Protein AF-A0A6P1MA27-F1 (afdb_monomer_lite)

pLDDT: mean 90.88, std 11.68, range [43.75, 98.25]

Secondary structure (DSSP, 8-state):
--HHHHHHHHHHHTT--HHHHHHHHT--HHHHHHHHHH-STT--HHHHHHHHHHTT--HHHHH-TT---TTTTTTTT----HHHHHHHHHHHTS-HHHHHHHHHHHHHHHHHHHHHHHHTPPP-

InterPro domains:
  IPR001387 Cro/C1-type, helix-turn-helix domain [PF13443] (6-60)
  IPR001387 Cro/C1-type, helix-turn-helix domain [PS50943] (21-62)
  IPR001387 Cro/C1-type, helix-turn-helix domain [cd00093] (5-62)
  IPR010982 Lambda repressor-like, DNA-binding domain superfamily [G3DSA:1.10.260.40] (1-63)
  IPR010982 Lambda repre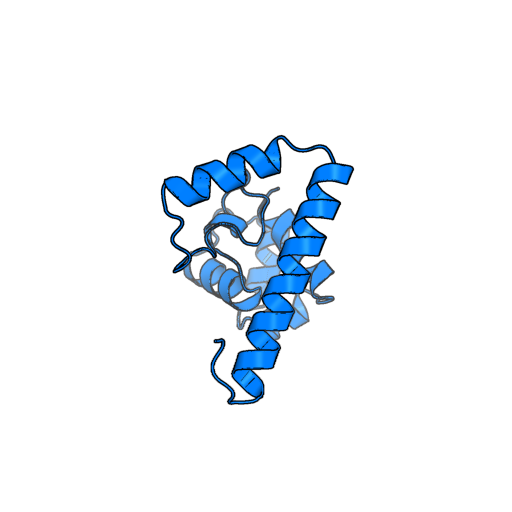ssor-like, DNA-binding domain superfamily [SSF47413] (3-62)

Structure (mmCIF, N/CA/C/O backbone):
data_AF-A0A6P1MA27-F1
#
_entry.id   AF-A0A6P1MA27-F1
#
loop_
_atom_site.group_PDB
_atom_site.id
_atom_site.type_symbol
_atom_site.label_atom_id
_atom_site.label_alt_id
_atom_site.label_comp_id
_atom_site.label_asym_id
_atom_site.label_entity_id
_atom_site.label_seq_id
_atom_site.pdbx_PDB_ins_code
_atom_site.Cartn_x
_atom_site.Cartn_y
_atom_site.Cartn_z
_atom_site.occupancy
_atom_site.B_iso_or_equiv
_atom_site.auth_seq_id
_atom_site.auth_comp_id
_atom_site.auth_asym_id
_atom_site.auth_atom_id
_atom_site.pdbx_PDB_model_num
ATOM 1 N N . MET A 1 1 ? -3.865 12.813 0.120 1.00 88.56 1 MET A N 1
ATOM 2 C CA . MET A 1 1 ? -5.074 12.056 0.516 1.00 88.56 1 MET A CA 1
ATOM 3 C C . MET A 1 1 ? -4.997 11.823 2.006 1.00 88.56 1 MET A C 1
ATOM 5 O O . MET A 1 1 ? -3.995 11.269 2.448 1.00 88.56 1 MET A O 1
ATOM 9 N N . ASN A 1 2 ? -6.010 12.235 2.761 1.00 95.25 2 ASN A N 1
ATOM 10 C CA . ASN A 1 2 ? -6.018 12.037 4.208 1.00 95.25 2 ASN A CA 1
ATOM 11 C C . ASN A 1 2 ? -6.290 10.571 4.598 1.00 95.25 2 ASN A C 1
ATOM 13 O O . ASN A 1 2 ? -6.690 9.752 3.765 1.00 95.25 2 ASN A O 1
ATOM 17 N N . PHE A 1 3 ? -6.098 10.231 5.875 1.00 96.56 3 PHE A N 1
ATOM 18 C CA . PHE A 1 3 ? -6.309 8.872 6.392 1.00 96.56 3 PHE A CA 1
ATOM 19 C C . PHE A 1 3 ? -7.687 8.279 6.041 1.00 96.56 3 PHE A C 1
ATOM 21 O O . PHE A 1 3 ? -7.770 7.112 5.657 1.00 96.56 3 PHE A O 1
ATOM 28 N N . LEU A 1 4 ? -8.777 9.051 6.152 1.00 97.19 4 LEU A N 1
ATOM 29 C CA . LEU A 1 4 ? -10.124 8.545 5.857 1.00 97.19 4 LEU A CA 1
ATOM 30 C C . LEU A 1 4 ? -10.334 8.313 4.363 1.00 97.19 4 LEU A C 1
ATOM 32 O O . LEU A 1 4 ? -10.952 7.319 3.988 1.00 97.19 4 LEU A O 1
ATOM 36 N N . GLU A 1 5 ? -9.811 9.196 3.514 1.00 97.44 5 GLU A N 1
ATOM 37 C CA . GLU A 1 5 ? -9.828 9.015 2.060 1.00 97.44 5 GLU A CA 1
ATOM 38 C C . GLU A 1 5 ? -9.088 7.737 1.664 1.00 97.44 5 GLU A C 1
ATOM 40 O O . GLU A 1 5 ? -9.610 6.946 0.882 1.00 97.44 5 GLU A O 1
ATOM 45 N N . LYS A 1 6 ? -7.918 7.488 2.262 1.00 97.56 6 LYS A N 1
ATOM 46 C CA . LYS A 1 6 ? -7.146 6.259 2.046 1.00 97.56 6 LYS A CA 1
ATOM 47 C C . LYS A 1 6 ? -7.876 5.025 2.552 1.00 97.56 6 LYS A C 1
ATOM 49 O O . LYS A 1 6 ? -7.940 4.028 1.846 1.00 97.56 6 LYS A O 1
ATOM 54 N N . LEU A 1 7 ? -8.467 5.087 3.743 1.00 97.75 7 LEU A N 1
ATOM 55 C CA . LEU A 1 7 ? -9.234 3.973 4.295 1.00 97.75 7 LEU A CA 1
ATOM 56 C C . LEU A 1 7 ? -10.455 3.641 3.425 1.00 97.75 7 LEU A C 1
ATOM 58 O O . LEU A 1 7 ? -10.733 2.469 3.186 1.00 97.75 7 LEU A O 1
ATOM 62 N N . ASN A 1 8 ? -11.161 4.657 2.926 1.00 97.75 8 ASN A N 1
ATOM 63 C CA . ASN A 1 8 ? -12.282 4.476 2.005 1.00 97.75 8 ASN A CA 1
ATOM 64 C C . ASN A 1 8 ? -11.825 3.881 0.675 1.00 97.75 8 ASN A C 1
ATOM 66 O O . ASN A 1 8 ? -12.426 2.916 0.219 1.00 97.75 8 ASN A O 1
ATOM 70 N N . TYR A 1 9 ? -10.748 4.414 0.095 1.00 97.88 9 TYR A N 1
ATOM 71 C CA . TYR A 1 9 ? -10.152 3.890 -1.131 1.00 97.88 9 TYR A CA 1
ATOM 72 C C . TYR A 1 9 ? -9.772 2.412 -0.983 1.00 97.88 9 TYR A C 1
ATOM 74 O O . TYR A 1 9 ? -10.173 1.585 -1.796 1.00 97.88 9 TYR A O 1
ATOM 82 N N . LEU A 1 10 ? -9.074 2.060 0.099 1.00 97.88 10 LEU A N 1
ATOM 83 C CA . LEU A 1 10 ? -8.685 0.684 0.400 1.00 97.88 10 LEU A CA 1
ATOM 84 C C . LEU A 1 10 ? -9.896 -0.243 0.575 1.00 97.88 10 LEU A C 1
ATOM 86 O O . LEU A 1 10 ? -9.872 -1.374 0.098 1.00 97.88 10 LEU A O 1
ATOM 90 N N . MET A 1 11 ? -10.963 0.210 1.237 1.00 97.94 11 MET A N 1
ATOM 91 C CA . MET A 1 11 ? -12.190 -0.582 1.358 1.00 97.94 11 MET A CA 1
ATOM 92 C C . MET A 1 11 ? -12.901 -0.770 0.010 1.00 97.94 11 MET A C 1
ATOM 94 O O . MET A 1 11 ? -13.393 -1.864 -0.253 1.00 97.94 11 MET A O 1
ATOM 98 N N . ASP A 1 12 ? -12.923 0.259 -0.837 1.00 98.06 12 ASP A N 1
ATOM 99 C CA . ASP A 1 12 ? -13.572 0.235 -2.152 1.00 98.06 12 ASP A CA 1
ATOM 100 C C . ASP A 1 12 ? -12.877 -0.740 -3.113 1.00 98.06 12 ASP A C 1
ATOM 102 O O . ASP A 1 12 ? -13.518 -1.644 -3.646 1.00 98.06 12 ASP A O 1
ATOM 106 N N . ILE A 1 13 ? -11.545 -0.665 -3.237 1.00 96.56 13 ILE A N 1
ATOM 107 C CA . ILE A 1 13 ? -10.782 -1.576 -4.113 1.00 96.56 13 ILE A CA 1
ATOM 108 C C . ILE A 1 13 ? -10.821 -3.037 -3.642 1.00 96.56 13 ILE A C 1
ATOM 110 O O . ILE A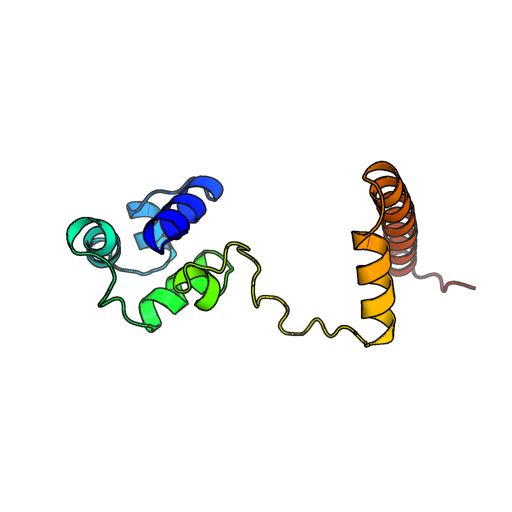 1 13 ? -10.658 -3.947 -4.450 1.00 96.56 13 ILE A O 1
ATOM 114 N N . ASN A 1 14 ? -11.042 -3.270 -2.343 1.00 96.56 14 ASN A N 1
ATOM 115 C CA . ASN A 1 14 ? -11.230 -4.609 -1.778 1.00 96.56 14 ASN A CA 1
ATOM 116 C C . ASN A 1 14 ? -12.708 -5.040 -1.760 1.00 96.56 14 ASN A C 1
ATOM 118 O O . ASN A 1 14 ? -13.004 -6.170 -1.381 1.00 96.56 14 ASN A O 1
ATOM 122 N N . ASN A 1 15 ? -13.637 -4.168 -2.171 1.00 97.44 15 ASN A N 1
ATOM 123 C CA . ASN A 1 15 ? -15.082 -4.394 -2.161 1.00 97.44 15 ASN A CA 1
ATOM 124 C C . ASN A 1 15 ? -15.630 -4.827 -0.782 1.00 97.44 15 ASN A C 1
ATOM 126 O O . ASN A 1 15 ? -16.424 -5.764 -0.660 1.00 97.44 15 ASN A O 1
ATOM 130 N N . ILE A 1 16 ? -15.188 -4.145 0.279 1.00 98.25 16 ILE A N 1
ATOM 131 C CA . ILE A 1 16 ? -15.587 -4.418 1.666 1.00 98.25 16 ILE A CA 1
ATOM 132 C C . ILE A 1 16 ? -16.206 -3.189 2.334 1.00 98.25 16 ILE A C 1
ATOM 134 O O . ILE A 1 16 ? -16.027 -2.049 1.920 1.00 98.25 16 ILE A O 1
ATOM 138 N N . ASN A 1 17 ? -16.913 -3.416 3.440 1.00 97.88 17 ASN A N 1
ATOM 139 C CA . ASN A 1 17 ? -17.456 -2.353 4.284 1.00 97.88 17 ASN A CA 1
ATOM 140 C C . ASN A 1 17 ? -16.842 -2.387 5.695 1.00 97.88 17 ASN A C 1
ATOM 142 O O . ASN A 1 17 ? -16.124 -3.318 6.061 1.00 97.88 17 ASN A O 1
ATOM 146 N N . LYS A 1 18 ? -17.185 -1.401 6.536 1.00 97.81 18 LYS A N 1
ATOM 147 C CA . LYS A 1 18 ? -16.685 -1.283 7.921 1.00 97.81 18 LYS A CA 1
ATOM 148 C C . LYS A 1 18 ? -16.922 -2.533 8.783 1.00 97.81 18 LYS A C 1
ATOM 150 O O . LYS A 1 18 ? -16.112 -2.826 9.661 1.00 97.81 18 LYS A O 1
ATOM 155 N N . HIS A 1 19 ? -18.024 -3.259 8.570 1.00 97.88 19 HIS A N 1
ATOM 156 C CA . HIS A 1 19 ? -18.318 -4.484 9.320 1.00 97.88 19 HIS A CA 1
ATOM 157 C C . HIS A 1 19 ? -17.380 -5.624 8.920 1.00 97.88 19 HIS A C 1
ATOM 159 O O . HIS A 1 19 ? -16.832 -6.290 9.798 1.00 97.88 19 HIS A O 1
ATOM 165 N N . ILE A 1 20 ? -17.165 -5.811 7.615 1.00 98.06 20 ILE A N 1
ATOM 166 C CA . ILE A 1 20 ? -16.225 -6.806 7.084 1.00 98.06 20 ILE A CA 1
ATOM 167 C C . ILE A 1 20 ? -14.805 -6.462 7.538 1.00 98.06 20 ILE A C 1
ATOM 169 O O . ILE A 1 20 ? -14.153 -7.292 8.167 1.00 98.06 20 ILE A O 1
ATOM 173 N N . LEU A 1 21 ? -14.387 -5.204 7.359 1.00 98.06 21 LEU A N 1
ATOM 174 C CA . LEU A 1 21 ? -13.090 -4.718 7.822 1.00 98.06 21 LEU A CA 1
ATOM 175 C C . LEU A 1 21 ? -12.883 -5.003 9.313 1.00 98.06 21 LEU A C 1
ATOM 177 O O . LEU A 1 21 ? -11.827 -5.492 9.702 1.00 98.06 21 LEU A O 1
ATOM 181 N N . SER A 1 22 ? -13.879 -4.734 10.161 1.00 98.12 22 SER A N 1
ATOM 182 C CA . SER A 1 22 ? -13.786 -5.015 11.597 1.00 98.12 22 SER A CA 1
ATOM 183 C C . SER A 1 22 ? -13.535 -6.495 11.885 1.00 98.12 22 SER A C 1
ATOM 185 O O . SER A 1 22 ? -12.645 -6.831 12.671 1.00 98.12 22 SER A O 1
ATOM 187 N N . LYS A 1 23 ? -14.309 -7.371 11.236 1.00 97.69 23 LYS A N 1
ATOM 188 C CA . LYS A 1 23 ? -14.234 -8.820 11.421 1.00 97.69 23 LYS A CA 1
ATOM 189 C C . LYS A 1 23 ? -12.880 -9.372 10.977 1.00 97.69 23 LYS A C 1
ATOM 191 O O . LYS A 1 23 ? -12.305 -10.187 11.690 1.00 97.69 23 LYS A O 1
ATOM 196 N N . GLU A 1 24 ? -12.378 -8.927 9.831 1.00 97.56 24 GLU A N 1
ATOM 197 C CA . GLU A 1 24 ? -11.182 -9.505 9.216 1.00 97.56 24 GLU A CA 1
ATOM 198 C C . GLU A 1 24 ? -9.875 -8.893 9.733 1.00 97.56 24 GLU A C 1
ATOM 200 O O . GLU A 1 24 ? -8.915 -9.617 9.985 1.00 97.56 24 GLU A O 1
ATOM 205 N N . SER A 1 25 ? -9.838 -7.580 9.985 1.00 96.50 25 SER A N 1
ATOM 206 C CA . SER A 1 25 ? -8.653 -6.919 10.562 1.00 96.50 25 SER A CA 1
ATOM 207 C C . SER A 1 25 ? -8.502 -7.148 12.074 1.00 96.50 25 SER A C 1
ATOM 209 O O . SER A 1 25 ? -7.461 -6.835 12.662 1.00 96.50 25 SER A O 1
ATOM 211 N N . GLY A 1 26 ? -9.552 -7.641 12.745 1.00 96.44 26 GLY A N 1
ATOM 212 C CA . GLY A 1 26 ? -9.591 -7.773 14.203 1.00 96.44 26 GLY A CA 1
ATOM 213 C C . GLY A 1 26 ? -9.536 -6.424 14.933 1.00 96.44 26 GLY A C 1
ATOM 214 O O . GLY A 1 26 ? -9.034 -6.341 16.064 1.00 96.44 26 GLY A O 1
ATOM 215 N N . ILE A 1 27 ? -9.982 -5.349 14.277 1.00 9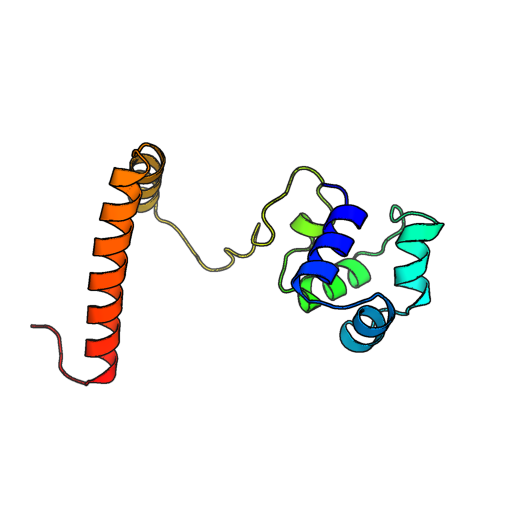7.56 27 ILE A N 1
ATOM 216 C CA . ILE A 1 27 ? -10.166 -4.018 14.861 1.00 97.56 27 ILE A CA 1
ATOM 217 C C . ILE A 1 27 ? -11.638 -3.888 15.269 1.00 97.56 27 ILE A C 1
ATOM 219 O O . ILE A 1 27 ? -12.515 -4.150 14.445 1.00 97.56 27 ILE A O 1
ATOM 223 N N . PRO A 1 28 ? -11.956 -3.466 16.506 1.00 97.44 28 PRO A N 1
ATOM 224 C CA . PRO A 1 28 ? -13.34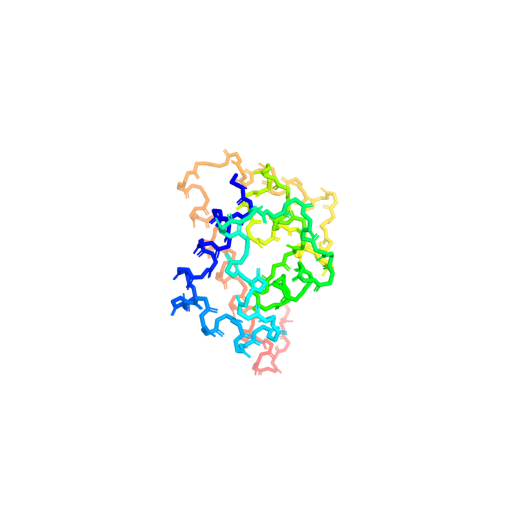4 -3.294 16.921 1.00 97.44 28 PRO A CA 1
ATOM 225 C C . PRO A 1 28 ? -14.110 -2.342 15.996 1.00 97.44 28 PRO A C 1
ATOM 227 O O . PRO A 1 28 ? -13.610 -1.270 15.650 1.00 97.44 28 PRO A O 1
ATOM 230 N N . TYR A 1 29 ? -15.353 -2.692 15.653 1.00 97.69 29 TYR A N 1
ATOM 231 C CA . TYR A 1 29 ? -16.195 -1.871 14.776 1.00 97.69 29 TYR A CA 1
ATOM 232 C C . TYR A 1 29 ? -16.337 -0.442 15.302 1.00 97.69 29 TYR A C 1
ATOM 234 O O . TYR A 1 29 ? -16.252 0.515 14.540 1.00 97.69 29 TYR A O 1
ATOM 242 N N . SER A 1 30 ? -16.476 -0.285 16.621 1.00 96.44 30 SER A N 1
ATOM 243 C CA . SER A 1 30 ? -16.543 1.025 17.269 1.00 96.44 30 SER A CA 1
ATOM 244 C C . SER A 1 30 ? -15.286 1.864 17.039 1.00 96.44 30 SER A C 1
ATOM 246 O O . SER A 1 30 ? -15.388 3.080 16.918 1.00 96.44 30 SER A O 1
ATOM 248 N N . THR A 1 31 ? -14.104 1.251 16.949 1.00 96.31 31 THR A N 1
ATOM 249 C CA . THR A 1 31 ? -12.857 1.951 16.622 1.00 96.31 31 THR A CA 1
ATOM 250 C C . THR A 1 31 ? -12.882 2.462 15.186 1.00 96.31 31 THR A C 1
ATOM 252 O O . THR A 1 31 ? -12.606 3.640 14.978 1.00 96.31 31 THR A O 1
ATOM 255 N N . ILE A 1 32 ? -13.275 1.619 14.227 1.00 97.00 32 ILE A N 1
ATOM 256 C CA . ILE A 1 32 ? -13.392 2.012 12.814 1.00 97.00 32 ILE A CA 1
ATOM 257 C C . ILE A 1 32 ? -14.436 3.120 12.659 1.00 97.00 32 ILE A C 1
ATOM 259 O O . ILE A 1 32 ? -14.168 4.148 12.051 1.00 97.00 32 ILE A O 1
ATOM 263 N N . ASP A 1 33 ? -15.611 2.950 13.260 1.00 96.94 33 ASP A N 1
ATOM 264 C CA . ASP A 1 33 ? -16.703 3.920 13.195 1.00 96.94 33 ASP A CA 1
ATOM 265 C C . ASP A 1 33 ? -16.342 5.261 13.861 1.00 96.94 33 ASP A C 1
ATOM 267 O O . ASP A 1 33 ? -16.723 6.326 13.372 1.00 96.94 33 ASP A O 1
ATOM 271 N N . ASN A 1 34 ? -15.543 5.234 14.934 1.00 96.25 34 ASN A N 1
ATOM 272 C CA . ASN A 1 34 ? -15.050 6.446 15.586 1.00 96.25 34 ASN A CA 1
ATOM 273 C C . ASN A 1 34 ? -14.118 7.267 14.689 1.00 96.25 34 ASN A C 1
ATOM 275 O O . ASN A 1 34 ? -14.136 8.485 14.832 1.00 96.25 34 ASN A O 1
ATOM 279 N N . PHE A 1 35 ? -13.364 6.663 13.763 1.00 96.56 35 PHE A N 1
ATOM 280 C CA . PHE A 1 35 ? -12.535 7.439 12.832 1.00 96.56 35 PHE A CA 1
ATOM 281 C C . PHE A 1 35 ? -13.372 8.429 12.016 1.00 96.56 35 PHE A C 1
ATOM 283 O O . PHE A 1 35 ? -12.962 9.570 11.828 1.00 96.56 35 PHE A O 1
ATOM 290 N N . TYR A 1 36 ? -14.577 8.021 11.611 1.00 96.25 36 TYR A N 1
ATOM 291 C CA . TYR A 1 36 ? -15.507 8.856 10.847 1.00 96.25 36 TYR A CA 1
ATOM 292 C C . TYR A 1 36 ? -16.271 9.852 11.723 1.00 96.25 36 TYR A C 1
ATOM 294 O O . TYR A 1 36 ? -16.569 10.957 11.285 1.00 96.25 36 TYR A O 1
ATOM 302 N N . LYS A 1 37 ? -16.618 9.467 12.959 1.00 95.19 37 LYS A N 1
ATOM 303 C CA . LYS A 1 37 ? -17.463 10.288 13.846 1.00 95.19 37 LYS A CA 1
ATOM 304 C C . LYS A 1 37 ? -16.690 11.286 14.700 1.00 95.19 37 LYS A C 1
ATOM 306 O O . LYS A 1 37 ? -17.209 12.348 15.020 1.00 95.19 37 LYS A O 1
ATOM 311 N N . LYS A 1 38 ? -15.498 10.901 15.153 1.00 93.38 38 LYS A N 1
ATOM 312 C CA . LYS A 1 38 ? -14.690 11.628 16.146 1.00 93.38 38 LYS A CA 1
ATOM 313 C C . LYS A 1 38 ? -13.324 12.046 15.603 1.00 93.38 38 LYS A C 1
ATOM 315 O O . LYS A 1 38 ? -12.556 12.659 16.338 1.00 93.38 38 LYS A O 1
ATOM 320 N N . GLY A 1 39 ? -13.020 11.695 14.356 1.00 91.88 39 GLY A N 1
ATOM 321 C CA . GLY A 1 39 ? -11.703 11.873 13.763 1.00 91.88 39 GLY A CA 1
ATOM 322 C C . GLY A 1 39 ? -10.707 10.790 14.183 1.00 91.88 39 GLY A C 1
ATOM 323 O O . GLY A 1 39 ? -11.004 9.873 14.954 1.00 91.88 39 GLY A O 1
ATOM 324 N N . TYR A 1 40 ? -9.498 10.904 13.645 1.00 93.19 40 TYR A N 1
ATOM 325 C CA . TYR A 1 40 ? -8.442 9.894 13.738 1.00 93.19 40 TYR A CA 1
ATOM 326 C C . TYR A 1 40 ? -7.147 10.423 14.375 1.00 93.19 40 TYR A C 1
ATOM 328 O O . TYR A 1 40 ? -6.171 9.688 14.451 1.00 93.19 40 TYR A O 1
ATOM 336 N N . GLU A 1 41 ? -7.139 11.639 14.931 1.00 88.44 41 GLU A N 1
ATOM 337 C CA . GLU A 1 41 ? -5.956 12.219 15.599 1.00 88.44 41 GLU A CA 1
ATOM 338 C C . GLU A 1 41 ? -5.436 11.366 16.768 1.00 88.44 41 GLU A C 1
ATOM 340 O O . GLU A 1 41 ? -4.245 11.334 17.056 1.00 88.44 41 GLU A O 1
ATOM 345 N N . LYS A 1 42 ? -6.334 10.643 17.450 1.00 87.06 42 LYS A N 1
ATOM 346 C CA . LYS A 1 42 ? -6.003 9.756 18.582 1.00 87.06 42 LYS A CA 1
ATOM 347 C C . LYS A 1 42 ? -5.840 8.292 18.166 1.00 87.06 42 LYS A C 1
ATOM 349 O O . LYS A 1 42 ? -5.875 7.400 19.021 1.00 87.06 42 LYS A O 1
ATOM 354 N N . ALA A 1 43 ? -5.736 8.018 16.866 1.00 90.44 43 ALA A N 1
ATOM 355 C CA . ALA A 1 43 ? -5.537 6.669 16.368 1.00 90.44 43 ALA A CA 1
ATOM 356 C C . ALA A 1 43 ? -4.206 6.112 16.892 1.00 90.44 43 ALA A C 1
ATOM 358 O O . ALA A 1 43 ? -3.148 6.722 16.767 1.00 90.44 43 ALA A O 1
ATOM 359 N N . LYS A 1 44 ? -4.260 4.937 17.526 1.00 93.12 44 LYS A N 1
ATOM 360 C CA . LYS A 1 44 ? -3.071 4.302 18.098 1.00 93.12 44 LYS A CA 1
ATOM 361 C C . LYS A 1 44 ? -2.301 3.547 17.015 1.00 93.12 44 LYS A C 1
ATOM 363 O O . LYS A 1 44 ? -2.913 2.860 16.195 1.00 93.12 44 LYS A O 1
ATOM 368 N N . LEU A 1 45 ? -0.971 3.576 17.094 1.00 94.56 45 LEU A N 1
ATOM 369 C CA . LEU A 1 45 ? -0.077 2.864 16.174 1.00 94.56 45 LEU A CA 1
ATOM 370 C C . LEU A 1 45 ? -0.427 1.370 15.982 1.00 94.56 45 LEU A C 1
ATOM 372 O O . LEU A 1 45 ? -0.475 0.942 14.832 1.00 94.56 45 LEU A O 1
ATOM 376 N N . PRO A 1 46 ? -0.779 0.579 17.022 1.00 96.31 46 PRO A N 1
ATOM 377 C CA . PRO A 1 46 ? -1.184 -0.817 16.825 1.00 96.31 46 PRO A CA 1
ATOM 378 C C . PRO A 1 46 ? -2.410 -0.990 15.920 1.00 96.31 46 PRO A C 1
ATOM 380 O O . PRO A 1 46 ? -2.527 -1.985 15.209 1.00 96.31 46 PRO A O 1
ATOM 383 N N . THR A 1 47 ? -3.334 -0.025 15.920 1.00 96.75 47 THR A N 1
ATOM 384 C CA . THR A 1 47 ? -4.489 -0.045 15.016 1.00 96.75 47 THR A CA 1
ATOM 385 C C . THR A 1 47 ? -4.057 0.231 13.580 1.00 96.75 47 THR A C 1
ATOM 387 O O . THR A 1 47 ? -4.515 -0.455 12.672 1.00 96.75 47 THR A O 1
ATOM 390 N N . MET A 1 48 ? -3.140 1.183 13.375 1.00 97.12 48 MET A N 1
ATOM 391 C CA . MET A 1 48 ? -2.581 1.471 12.049 1.00 97.12 48 MET A CA 1
ATOM 392 C C . MET A 1 48 ? -1.794 0.278 11.507 1.00 97.12 48 MET A C 1
ATOM 394 O O . MET A 1 48 ? -1.969 -0.085 10.354 1.00 97.12 48 MET A O 1
ATOM 398 N N . GLN A 1 49 ? -1.008 -0.397 12.348 1.00 96.62 49 GLN A N 1
ATOM 399 C CA . GLN A 1 49 ? -0.289 -1.620 11.975 1.00 96.62 49 GLN A CA 1
ATOM 400 C C . GLN A 1 49 ? -1.238 -2.744 11.546 1.00 96.62 49 GLN A C 1
ATOM 402 O O . GLN A 1 49 ? -0.959 -3.443 10.576 1.00 96.62 49 GLN A O 1
ATOM 407 N N . LYS A 1 50 ? -2.374 -2.916 12.237 1.00 97.69 50 LYS A N 1
ATOM 408 C CA . LYS A 1 50 ? -3.400 -3.891 11.838 1.00 97.69 50 LYS A CA 1
ATOM 409 C C . LYS A 1 50 ? -4.020 -3.553 10.485 1.00 97.69 50 LYS A C 1
ATOM 411 O O . LYS A 1 50 ? -4.165 -4.453 9.668 1.00 97.69 50 LYS A O 1
ATOM 416 N N . LEU A 1 51 ? -4.361 -2.284 10.248 1.00 97.81 51 LEU A N 1
ATOM 417 C CA . LEU A 1 51 ? -4.883 -1.838 8.951 1.00 97.81 51 LEU A CA 1
ATOM 418 C C . LEU A 1 51 ? -3.849 -2.042 7.842 1.00 97.81 51 LEU A C 1
ATOM 420 O O . LEU A 1 51 ? -4.172 -2.644 6.827 1.00 97.81 51 LEU A O 1
ATOM 424 N N . ALA A 1 52 ? -2.609 -1.603 8.064 1.00 96.44 52 ALA A N 1
ATOM 425 C CA . ALA A 1 52 ? -1.511 -1.739 7.112 1.00 96.44 52 ALA A CA 1
ATOM 426 C C . ALA A 1 52 ? -1.270 -3.210 6.749 1.00 96.44 52 ALA A C 1
ATOM 428 O O . ALA A 1 52 ? -1.201 -3.560 5.579 1.00 96.44 52 ALA A O 1
ATOM 429 N N . LYS A 1 53 ? -1.242 -4.094 7.752 1.00 96.06 53 LYS A N 1
ATOM 430 C CA . LYS A 1 53 ? -1.120 -5.537 7.533 1.00 96.06 53 LYS A CA 1
ATOM 431 C C . LYS A 1 53 ? -2.310 -6.114 6.765 1.00 96.06 53 LYS A C 1
ATOM 433 O O . LYS A 1 53 ? -2.111 -6.956 5.901 1.00 96.06 53 LYS A O 1
ATOM 438 N N . TYR A 1 54 ? -3.531 -5.715 7.115 1.00 97.75 54 TYR A N 1
ATOM 439 C CA . TYR A 1 54 ? -4.744 -6.240 6.490 1.00 97.75 54 TYR A CA 1
ATOM 440 C C . TYR A 1 54 ? -4.841 -5.854 5.011 1.00 97.75 54 TYR A C 1
ATOM 442 O O . TYR A 1 54 ? -5.125 -6.705 4.179 1.00 97.75 54 TYR A O 1
ATOM 450 N N . PHE A 1 55 ? -4.560 -4.593 4.688 1.00 96.75 55 PHE A N 1
ATOM 451 C CA . PHE A 1 55 ? -4.626 -4.085 3.319 1.00 96.75 55 PHE A CA 1
ATOM 452 C C . PHE A 1 55 ? -3.362 -4.335 2.499 1.00 96.75 55 PHE A C 1
ATOM 454 O O . PHE A 1 55 ? -3.296 -3.855 1.372 1.00 96.75 55 PHE A O 1
ATOM 461 N N . ASP A 1 56 ? -2.374 -5.037 3.065 1.00 94.44 56 ASP A N 1
ATOM 462 C CA . ASP A 1 56 ? -1.024 -5.146 2.518 1.00 94.44 56 ASP A CA 1
ATOM 463 C C . ASP A 1 56 ? -0.526 -3.762 2.078 1.00 94.44 56 ASP A C 1
ATOM 465 O O . ASP A 1 56 ? -0.534 -3.415 0.909 1.00 94.44 56 ASP A O 1
ATOM 469 N N . THR A 1 57 ? -0.184 -2.894 3.020 1.00 94.56 57 THR A N 1
ATOM 470 C CA . THR A 1 57 ? 0.382 -1.560 2.771 1.00 94.56 57 THR A CA 1
ATOM 471 C C . THR A 1 57 ? 1.254 -1.157 3.960 1.00 94.56 57 THR A C 1
ATOM 473 O O . THR A 1 57 ? 1.500 -1.957 4.866 1.00 94.56 57 THR A O 1
ATOM 476 N N . THR A 1 58 ? 1.760 0.071 3.972 1.00 94.94 58 THR A N 1
ATOM 477 C CA . THR A 1 58 ? 2.585 0.596 5.060 1.00 94.94 58 THR A CA 1
ATOM 478 C C . THR A 1 58 ? 1.796 1.534 5.963 1.00 94.94 58 THR A C 1
ATOM 480 O O . THR A 1 58 ? 0.790 2.133 5.580 1.00 94.94 58 THR A O 1
ATOM 483 N N . VAL A 1 59 ? 2.256 1.662 7.209 1.00 95.44 59 VAL A N 1
ATOM 484 C CA . VAL A 1 59 ? 1.699 2.656 8.135 1.00 95.44 59 VAL A CA 1
ATOM 485 C C . VAL A 1 59 ? 1.930 4.067 7.596 1.00 95.44 59 VAL A C 1
ATOM 487 O O . VAL A 1 59 ? 1.019 4.883 7.683 1.00 95.44 59 VAL A O 1
ATOM 490 N N . ASP A 1 60 ? 3.090 4.317 6.985 1.00 94.75 60 ASP A N 1
ATOM 491 C CA . ASP A 1 60 ? 3.443 5.600 6.370 1.00 94.75 60 ASP A CA 1
ATOM 492 C C . ASP A 1 60 ? 2.422 5.998 5.304 1.00 94.75 60 ASP A C 1
ATOM 494 O O . ASP A 1 60 ? 1.880 7.102 5.364 1.00 94.75 60 ASP A O 1
ATOM 498 N N . TYR A 1 61 ? 2.059 5.068 4.405 1.00 95.94 61 TYR A N 1
ATOM 499 C CA . TYR A 1 61 ? 0.970 5.302 3.458 1.00 95.94 61 TYR A CA 1
ATOM 500 C C . TYR A 1 61 ? -0.311 5.712 4.182 1.00 95.94 61 TYR A C 1
ATOM 502 O O . TYR A 1 61 ? -0.922 6.692 3.788 1.00 95.94 61 TYR A O 1
ATOM 510 N N . LEU A 1 62 ? -0.718 5.037 5.259 1.00 95.50 62 LEU A N 1
ATOM 511 C CA . LEU A 1 62 ? -1.974 5.364 5.943 1.00 95.50 62 LEU A CA 1
ATOM 512 C C . LEU A 1 62 ? -1.981 6.756 6.595 1.00 95.50 62 LEU A C 1
ATOM 514 O O . LEU A 1 62 ? -3.024 7.408 6.579 1.00 95.50 62 LEU A O 1
ATOM 518 N N . ILE A 1 63 ? -0.863 7.205 7.176 1.00 93.75 63 ILE A N 1
ATOM 519 C CA . ILE A 1 63 ? -0.846 8.385 8.063 1.00 93.75 63 ILE A CA 1
ATOM 520 C C . ILE A 1 63 ? -0.253 9.656 7.442 1.00 93.75 63 ILE A C 1
ATOM 522 O O . ILE A 1 63 ? -0.532 10.737 7.952 1.00 93.75 63 ILE A O 1
ATOM 526 N N . MET A 1 64 ? 0.565 9.550 6.389 1.00 94.38 64 MET A N 1
ATOM 527 C CA . MET A 1 64 ? 1.245 10.697 5.769 1.00 94.38 64 MET A CA 1
ATOM 528 C C . MET A 1 64 ? 0.489 11.153 4.524 1.00 94.38 64 MET A C 1
ATOM 530 O O . MET A 1 64 ? 0.490 10.465 3.502 1.00 94.38 64 MET A O 1
ATOM 534 N N . ASP A 1 65 ? -0.192 12.292 4.597 1.00 94.75 65 ASP A N 1
ATOM 535 C CA . ASP A 1 65 ? -1.127 12.763 3.568 1.00 94.75 65 ASP A CA 1
ATOM 536 C C . ASP A 1 65 ? -0.493 12.958 2.176 1.00 94.75 65 ASP A C 1
ATOM 538 O O . ASP A 1 65 ? -1.183 12.808 1.159 1.00 94.75 65 ASP A O 1
ATOM 542 N N . GLU A 1 66 ? 0.807 13.252 2.134 1.00 95.00 66 GLU A N 1
ATOM 543 C CA . GLU A 1 66 ? 1.640 13.416 0.941 1.00 95.00 66 GLU A CA 1
ATOM 544 C C . GLU A 1 66 ? 1.927 12.102 0.201 1.00 95.00 66 GLU A C 1
ATOM 546 O O . GLU A 1 66 ? 2.188 12.117 -1.003 1.00 95.00 66 GLU A O 1
ATOM 551 N N . ILE A 1 67 ? 1.840 10.958 0.885 1.00 93.19 67 ILE A N 1
ATOM 552 C CA . ILE A 1 67 ? 2.068 9.645 0.281 1.00 93.19 67 ILE A CA 1
ATOM 553 C C . ILE A 1 67 ? 0.770 9.162 -0.365 1.00 93.19 67 ILE A C 1
ATOM 555 O O . ILE A 1 67 ? -0.231 8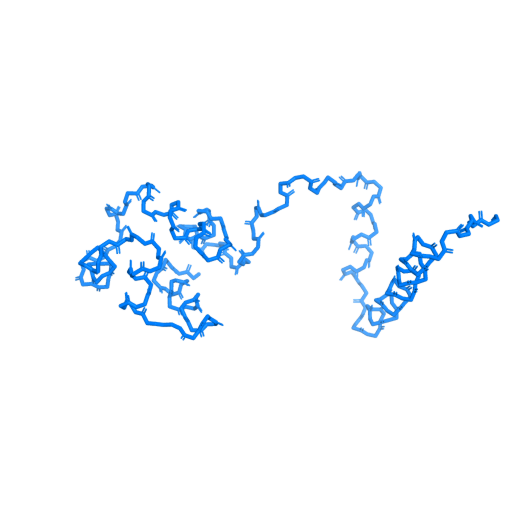.931 0.317 1.00 93.19 67 ILE A O 1
ATOM 559 N N . THR A 1 68 ? 0.786 8.986 -1.685 1.00 92.00 68 THR A N 1
ATOM 560 C CA . THR A 1 68 ? -0.370 8.524 -2.476 1.00 92.00 68 THR A CA 1
ATOM 561 C C . THR A 1 68 ? -0.191 7.130 -3.072 1.00 92.00 68 THR A C 1
ATOM 563 O O . THR A 1 68 ? -1.181 6.501 -3.437 1.00 92.00 68 THR A O 1
ATOM 566 N N . ASP A 1 69 ? 1.040 6.620 -3.128 1.00 90.19 69 ASP A N 1
ATOM 567 C CA . ASP A 1 69 ? 1.330 5.261 -3.581 1.00 90.19 69 ASP A CA 1
ATOM 568 C C . ASP A 1 69 ? 1.031 4.247 -2.467 1.00 90.19 69 ASP A C 1
ATOM 570 O O . ASP A 1 69 ? 1.684 4.242 -1.423 1.00 90.19 69 ASP A O 1
ATOM 574 N N . VAL A 1 70 ? 0.061 3.360 -2.702 1.00 91.06 70 VAL A N 1
ATOM 575 C CA . VAL A 1 70 ? -0.323 2.282 -1.772 1.00 91.06 70 VAL A CA 1
ATOM 576 C C . VAL A 1 70 ? 0.818 1.295 -1.504 1.00 91.06 70 VAL A C 1
ATOM 578 O O . VAL A 1 70 ? 0.833 0.612 -0.477 1.00 91.06 70 VAL A O 1
ATOM 581 N N . ASN A 1 71 ? 1.795 1.227 -2.409 1.00 90.00 71 ASN A N 1
ATOM 582 C CA . ASN A 1 71 ? 2.981 0.391 -2.280 1.00 90.00 71 ASN A CA 1
ATOM 583 C C . ASN A 1 71 ? 4.186 1.154 -1.717 1.00 90.00 71 ASN A C 1
ATOM 585 O O . ASN A 1 71 ? 5.273 0.578 -1.617 1.00 90.00 71 ASN A O 1
ATOM 589 N N . TYR A 1 72 ? 4.017 2.415 -1.305 1.00 88.81 72 TYR A N 1
ATOM 590 C CA . TYR A 1 72 ? 5.093 3.188 -0.698 1.00 88.81 72 TYR A CA 1
ATOM 591 C C . TYR A 1 72 ? 5.707 2.435 0.480 1.00 88.81 72 TYR A C 1
ATOM 593 O O . TYR A 1 72 ? 5.001 1.958 1.370 1.00 88.81 72 TYR A O 1
ATOM 601 N N . GLY A 1 73 ? 7.035 2.334 0.492 1.00 82.38 73 GLY A N 1
ATOM 602 C CA . GLY A 1 73 ? 7.774 1.655 1.553 1.00 82.38 73 GLY A CA 1
ATOM 603 C C . GLY A 1 73 ? 7.657 0.127 1.535 1.00 82.38 73 GLY A C 1
ATOM 604 O O . GLY A 1 73 ? 8.281 -0.519 2.370 1.00 82.38 73 GLY A O 1
ATOM 605 N N . LYS A 1 74 ? 6.935 -0.485 0.583 1.00 82.44 74 LYS A N 1
ATOM 606 C CA . LYS A 1 74 ? 6.938 -1.949 0.394 1.00 82.44 74 LYS A CA 1
ATOM 607 C C . LYS A 1 74 ? 8.207 -2.486 -0.264 1.00 82.44 74 LYS A C 1
ATOM 609 O O . LYS A 1 74 ? 8.371 -3.694 -0.384 1.00 82.44 74 LYS A O 1
ATOM 614 N N . THR A 1 75 ? 9.138 -1.623 -0.656 1.00 72.38 75 THR A N 1
ATOM 615 C CA . THR A 1 75 ? 10.418 -2.011 -1.261 1.00 72.38 75 THR A CA 1
ATOM 616 C C . THR A 1 75 ? 11.394 -2.657 -0.266 1.00 72.38 75 THR A C 1
ATOM 618 O O . THR A 1 75 ? 12.573 -2.795 -0.584 1.00 72.38 75 THR A O 1
ATOM 621 N N . TYR A 1 76 ? 10.948 -3.064 0.932 1.00 58.81 76 TYR A N 1
ATOM 622 C CA . TYR A 1 76 ? 11.776 -3.785 1.900 1.00 58.81 76 TYR A CA 1
ATOM 623 C C . TYR A 1 76 ? 12.341 -5.063 1.260 1.00 58.81 76 TYR A C 1
ATOM 625 O O . TYR A 1 76 ? 11.638 -6.051 1.076 1.00 58.81 76 TYR A O 1
ATOM 633 N N . GLY A 1 77 ? 13.629 -5.022 0.913 1.00 64.62 77 GLY A N 1
ATOM 634 C CA . GLY A 1 77 ? 14.357 -6.117 0.266 1.00 64.62 77 GLY A CA 1
ATOM 635 C C . GLY A 1 77 ? 14.601 -5.941 -1.236 1.00 64.62 77 GLY A C 1
ATOM 636 O O . GLY A 1 77 ? 15.413 -6.678 -1.788 1.00 64.62 77 GLY A O 1
ATOM 637 N N . PHE A 1 78 ? 13.981 -4.955 -1.891 1.00 75.81 78 PHE A N 1
ATOM 638 C CA . PHE A 1 78 ? 14.293 -4.597 -3.276 1.00 75.81 78 PHE A CA 1
ATOM 639 C C . PHE A 1 78 ? 15.366 -3.505 -3.292 1.00 75.81 78 PHE A C 1
ATOM 641 O O . PHE A 1 78 ? 15.073 -2.311 -3.208 1.00 75.81 78 PHE A O 1
ATOM 648 N N . GLN A 1 79 ? 16.627 -3.932 -3.320 1.00 78.25 79 GLN A N 1
ATOM 649 C CA . GLN A 1 79 ? 17.767 -3.029 -3.450 1.00 78.25 79 GLN A CA 1
ATOM 650 C C . GLN A 1 79 ? 18.012 -2.722 -4.927 1.00 78.25 79 GLN A C 1
ATOM 652 O O . GLN A 1 79 ? 18.046 -3.633 -5.746 1.00 78.25 79 GLN A O 1
ATOM 657 N N . ILE A 1 80 ? 18.190 -1.441 -5.242 1.00 82.19 80 ILE A N 1
ATOM 658 C CA . ILE A 1 80 ? 18.516 -0.955 -6.585 1.00 82.19 80 ILE A CA 1
ATOM 659 C C . ILE A 1 80 ? 19.946 -0.429 -6.527 1.00 82.19 80 ILE A C 1
ATOM 661 O O . ILE A 1 80 ? 20.260 0.415 -5.682 1.00 82.19 80 ILE A O 1
ATOM 665 N N . SER A 1 81 ? 20.818 -0.934 -7.395 1.00 88.75 81 SER A N 1
ATOM 666 C CA . SER A 1 81 ? 22.177 -0.410 -7.530 1.00 88.75 81 SER A CA 1
ATOM 667 C C . SER A 1 81 ? 22.180 0.973 -8.190 1.00 88.75 81 SER A C 1
ATOM 669 O O . SER A 1 81 ? 21.233 1.365 -8.869 1.00 88.75 81 SER A O 1
ATOM 671 N N . PHE A 1 82 ? 23.269 1.725 -8.022 1.00 84.00 82 PHE A N 1
ATOM 672 C CA . PHE A 1 82 ? 23.415 3.032 -8.671 1.00 84.00 82 PHE A CA 1
ATOM 673 C C . PHE A 1 82 ? 23.300 2.937 -10.202 1.00 84.00 82 PHE A C 1
ATOM 675 O O . PHE A 1 82 ? 22.655 3.771 -10.834 1.00 84.00 82 PHE A O 1
ATOM 682 N N . ASP A 1 83 ? 23.855 1.885 -10.801 1.00 88.94 83 ASP A N 1
ATOM 683 C CA . ASP A 1 83 ? 23.777 1.683 -12.247 1.00 88.94 83 ASP A CA 1
ATOM 684 C C . ASP A 1 83 ? 22.343 1.395 -12.707 1.00 88.94 83 ASP A C 1
ATOM 686 O O . ASP A 1 83 ? 21.906 1.918 -13.734 1.00 88.94 83 ASP A O 1
ATOM 690 N N . GLU A 1 84 ? 21.567 0.649 -11.916 1.00 89.31 84 GLU A N 1
ATOM 691 C CA . GLU A 1 84 ? 20.153 0.400 -12.205 1.00 89.31 84 GLU A CA 1
ATOM 692 C C . GLU A 1 84 ? 19.288 1.660 -12.091 1.00 89.31 84 GLU A C 1
ATOM 694 O O . GLU A 1 84 ? 18.322 1.813 -12.846 1.00 89.31 84 GLU A O 1
ATOM 699 N N . MET A 1 85 ? 19.660 2.613 -11.229 1.00 90.31 85 MET A N 1
ATOM 700 C CA . MET A 1 85 ? 18.990 3.917 -11.177 1.00 90.31 85 MET A CA 1
ATOM 701 C C . MET A 1 85 ? 19.094 4.658 -12.515 1.00 90.31 85 MET A C 1
ATOM 703 O O . MET A 1 85 ? 18.098 5.220 -12.973 1.00 90.31 85 MET A O 1
ATOM 707 N N . ASN A 1 86 ? 20.239 4.579 -13.201 1.00 93.56 86 ASN A N 1
ATOM 708 C CA . ASN A 1 86 ? 20.416 5.211 -14.513 1.00 93.56 86 ASN A CA 1
ATOM 709 C C . ASN A 1 86 ? 19.467 4.630 -15.575 1.00 93.56 86 ASN A C 1
ATOM 711 O O . ASN A 1 86 ? 19.033 5.345 -16.482 1.00 93.56 86 ASN A O 1
ATOM 715 N N . TYR A 1 87 ? 19.129 3.338 -15.493 1.00 93.88 87 TYR A N 1
ATOM 716 C CA . TYR A 1 87 ? 18.138 2.740 -16.393 1.00 93.88 87 TYR A CA 1
ATOM 717 C C . TYR A 1 87 ? 16.730 3.270 -16.104 1.00 93.88 87 TYR A C 1
ATOM 719 O O . TYR A 1 87 ? 16.001 3.601 -17.041 1.00 93.88 87 TYR A O 1
ATOM 727 N N . LEU A 1 88 ? 16.368 3.424 -14.827 1.00 92.62 88 LEU A N 1
ATOM 728 C CA . LEU A 1 88 ? 15.074 3.982 -14.423 1.00 92.62 88 LEU A CA 1
ATOM 729 C C . LEU A 1 88 ? 14.917 5.448 -14.841 1.00 92.62 88 LEU A C 1
ATOM 731 O O . LEU A 1 88 ? 13.844 5.837 -15.303 1.00 92.62 88 LEU A O 1
ATOM 735 N N . GLU A 1 89 ? 15.969 6.260 -14.720 1.00 94.00 89 GLU A N 1
ATOM 736 C CA . GLU A 1 89 ? 15.962 7.651 -15.187 1.00 94.00 89 GLU A CA 1
ATOM 737 C C . GLU A 1 89 ? 15.719 7.742 -16.695 1.00 94.00 89 GLU A C 1
ATOM 739 O O . GLU A 1 89 ? 14.838 8.484 -17.138 1.00 94.00 89 GLU A O 1
ATOM 744 N N . LYS A 1 90 ? 16.437 6.932 -17.483 1.00 96.00 90 LYS A N 1
ATOM 745 C CA . LYS A 1 90 ? 16.238 6.858 -18.937 1.00 96.00 90 LYS A CA 1
ATOM 746 C C . LYS A 1 90 ? 14.819 6.430 -19.281 1.00 96.00 90 LYS A C 1
ATOM 748 O O . LYS A 1 90 ? 14.184 7.087 -20.098 1.00 96.00 90 LYS A O 1
ATOM 753 N N . TYR A 1 91 ? 14.312 5.376 -18.639 1.00 96.62 91 TYR A N 1
ATOM 754 C CA . TYR A 1 91 ? 12.957 4.874 -18.865 1.00 96.62 91 TYR A CA 1
ATOM 755 C C . TYR A 1 91 ? 11.889 5.939 -18.573 1.00 96.62 91 TYR A C 1
ATOM 757 O O . TYR A 1 91 ? 10.970 6.137 -19.366 1.00 96.62 91 TYR A O 1
ATOM 765 N N . ARG A 1 92 ? 12.032 6.693 -17.473 1.00 95.44 92 ARG A N 1
ATOM 766 C CA . ARG A 1 92 ? 11.107 7.782 -17.110 1.00 95.44 92 ARG A CA 1
ATOM 767 C C . ARG A 1 92 ? 11.084 8.921 -18.130 1.00 95.44 92 ARG A C 1
ATOM 769 O O . ARG A 1 92 ? 10.043 9.556 -18.279 1.00 95.44 92 ARG A O 1
ATOM 776 N N . ALA A 1 93 ? 12.196 9.165 -18.821 1.00 97.38 93 ALA A N 1
ATOM 777 C CA . ALA A 1 93 ? 12.306 10.187 -19.860 1.00 97.38 93 ALA A CA 1
ATOM 778 C C . ALA A 1 93 ? 11.748 9.749 -21.231 1.00 97.38 93 ALA A C 1
ATOM 780 O O . ALA A 1 93 ? 11.660 10.575 -22.141 1.00 97.38 93 ALA A O 1
ATOM 781 N N . LEU A 1 94 ? 11.381 8.473 -21.409 1.00 97.06 94 LEU A N 1
ATOM 782 C CA . LEU A 1 94 ? 10.826 7.976 -22.669 1.00 97.06 94 LEU A CA 1
ATOM 783 C C . LEU A 1 94 ? 9.402 8.487 -22.915 1.00 97.06 94 LEU A C 1
ATOM 785 O O . LEU A 1 94 ? 8.628 8.743 -21.990 1.00 97.06 94 LEU A O 1
ATOM 789 N N . SER A 1 95 ? 9.034 8.559 -24.197 1.00 97.50 95 SER A N 1
ATOM 790 C CA . SER A 1 95 ? 7.638 8.714 -24.607 1.00 97.50 95 SER A CA 1
ATOM 791 C C . SER A 1 95 ? 6.823 7.468 -24.251 1.00 97.50 95 SER A C 1
ATOM 793 O O . SER A 1 95 ? 7.380 6.390 -24.050 1.00 97.50 95 SER A O 1
ATOM 795 N N . GLU A 1 96 ? 5.495 7.587 -24.249 1.00 97.00 96 GLU A N 1
ATOM 796 C CA . GLU A 1 96 ? 4.604 6.443 -24.006 1.00 97.00 96 GLU A CA 1
ATOM 797 C C . GLU A 1 96 ? 4.869 5.278 -24.971 1.00 97.00 96 GLU A C 1
ATOM 799 O O . GLU A 1 96 ? 4.942 4.130 -24.544 1.00 97.00 96 GLU A O 1
ATOM 804 N N . HIS A 1 97 ? 5.127 5.566 -26.253 1.00 97.25 97 HIS A N 1
ATOM 805 C CA . HIS A 1 97 ? 5.532 4.535 -27.212 1.00 97.25 97 HIS A CA 1
ATOM 806 C C . HIS A 1 97 ? 6.868 3.877 -26.829 1.00 97.25 97 HIS A C 1
ATOM 808 O O . HIS A 1 97 ? 7.000 2.659 -26.890 1.00 97.25 97 HIS A O 1
ATOM 814 N N . GLY A 1 98 ? 7.857 4.668 -26.401 1.00 97.44 98 GLY A N 1
ATOM 815 C CA . GLY A 1 98 ? 9.151 4.140 -25.967 1.00 97.44 98 GLY A CA 1
ATOM 816 C C . GLY A 1 98 ? 9.034 3.226 -24.746 1.00 97.44 98 GLY A C 1
ATOM 817 O O . GLY A 1 98 ? 9.637 2.155 -24.733 1.00 97.44 98 GLY A O 1
ATOM 818 N N . LYS A 1 99 ? 8.216 3.606 -23.756 1.00 97.69 99 LYS A N 1
ATOM 819 C CA . LYS A 1 99 ? 7.936 2.769 -22.579 1.00 97.69 99 LYS A CA 1
ATOM 820 C C . LYS A 1 99 ? 7.300 1.440 -22.978 1.00 97.69 99 LYS A C 1
ATOM 822 O O . LYS A 1 99 ? 7.804 0.400 -22.578 1.00 97.69 99 LYS A O 1
ATOM 827 N N . GLN A 1 100 ? 6.292 1.465 -23.858 1.00 97.44 100 GLN A N 1
ATOM 828 C CA . GLN A 1 100 ? 5.638 0.250 -24.366 1.00 97.44 100 GLN A CA 1
ATOM 829 C C . GLN A 1 100 ? 6.621 -0.725 -25.025 1.00 97.44 100 GLN A C 1
ATOM 831 O O . GLN A 1 100 ? 6.516 -1.934 -24.828 1.00 97.44 100 GLN A O 1
ATOM 836 N N . VAL A 1 101 ? 7.581 -0.216 -25.803 1.00 97.81 101 VAL A N 1
ATOM 837 C CA . VAL A 1 101 ? 8.607 -1.055 -26.440 1.00 97.81 101 VAL A CA 1
ATOM 838 C C . VAL A 1 101 ? 9.538 -1.677 -25.398 1.00 97.81 101 VAL A C 1
ATOM 840 O O . VAL A 1 101 ? 9.824 -2.870 -25.479 1.00 97.81 101 VAL A O 1
ATOM 843 N N . VAL A 1 102 ? 9.997 -0.898 -24.413 1.00 97.62 102 VAL A N 1
ATOM 844 C CA . VAL A 1 102 ? 10.852 -1.422 -23.335 1.00 97.62 102 VAL A CA 1
ATOM 845 C C . VAL A 1 102 ? 10.111 -2.475 -22.511 1.00 97.62 102 VAL A C 1
ATOM 847 O O . VAL A 1 102 ? 10.671 -3.539 -22.258 1.00 97.62 102 VAL A O 1
ATOM 850 N N . ASP A 1 103 ? 8.849 -2.224 -22.160 1.00 96.44 103 ASP A N 1
ATOM 851 C CA . ASP A 1 103 ? 8.017 -3.162 -21.403 1.00 96.44 103 ASP A CA 1
ATOM 852 C C . ASP A 1 103 ? 7.814 -4.473 -22.169 1.00 96.44 103 ASP A C 1
ATOM 854 O O . ASP A 1 103 ? 7.875 -5.553 -21.581 1.00 96.44 103 ASP A O 1
ATOM 858 N N . LEU A 1 104 ? 7.614 -4.402 -23.490 1.00 97.19 104 LEU A N 1
ATOM 859 C CA . LEU A 1 104 ? 7.483 -5.585 -24.340 1.00 97.19 104 LEU A CA 1
ATOM 860 C C . LEU A 1 104 ? 8.741 -6.458 -24.287 1.00 97.19 104 LEU A C 1
ATOM 862 O O . LEU A 1 104 ? 8.636 -7.659 -24.042 1.00 97.19 104 LEU A O 1
ATOM 866 N N . VAL A 1 105 ? 9.917 -5.864 -24.512 1.00 97.44 105 VAL A N 1
ATOM 867 C CA . VAL A 1 105 ? 11.193 -6.597 -24.503 1.00 97.44 105 VAL A CA 1
ATOM 868 C C . VAL A 1 105 ? 11.474 -7.168 -23.114 1.00 97.44 105 VAL A C 1
ATOM 870 O O . VAL A 1 105 ? 11.844 -8.332 -22.997 1.00 97.44 105 VAL A O 1
ATOM 873 N N . LEU A 1 106 ? 11.247 -6.379 -22.059 1.00 96.62 106 LEU A N 1
ATOM 874 C CA . LEU A 1 106 ? 11.451 -6.814 -20.679 1.00 96.62 106 LEU A CA 1
ATOM 875 C C . LEU A 1 106 ? 10.586 -8.032 -20.335 1.00 96.62 106 LEU A C 1
ATOM 877 O O . LEU A 1 106 ? 11.097 -9.008 -19.788 1.00 96.62 106 LEU A O 1
ATOM 881 N N . ASN A 1 107 ? 9.293 -7.986 -20.666 1.00 95.25 107 ASN A N 1
ATOM 882 C CA . ASN A 1 107 ? 8.367 -9.082 -20.390 1.00 95.25 107 ASN A CA 1
ATOM 883 C C . ASN A 1 107 ? 8.725 -10.339 -21.192 1.00 95.25 107 ASN A C 1
ATOM 885 O O . ASN A 1 107 ? 8.741 -11.429 -20.626 1.00 95.25 107 ASN A O 1
ATOM 889 N N . LEU A 1 108 ? 9.075 -10.186 -22.474 1.00 95.12 108 LEU A N 1
ATOM 890 C CA . LEU A 1 108 ? 9.491 -11.298 -23.331 1.00 95.12 108 LEU A CA 1
ATOM 891 C C . LEU A 1 108 ? 10.688 -12.054 -22.732 1.00 95.12 108 LEU A C 1
ATOM 893 O O . LEU A 1 108 ? 10.632 -13.272 -22.558 1.00 95.12 108 LEU A O 1
ATOM 897 N N . GLU A 1 109 ? 11.756 -11.332 -22.390 1.00 96.56 109 GLU A N 1
ATOM 898 C CA . GLU A 1 109 ? 12.980 -11.923 -21.833 1.00 96.56 109 GLU A CA 1
ATOM 899 C C . GLU A 1 109 ? 12.745 -12.522 -20.441 1.00 96.56 109 GLU A C 1
ATOM 901 O O . GLU A 1 109 ? 13.272 -13.587 -20.101 1.00 96.56 109 GLU A O 1
ATOM 906 N N . TYR A 1 110 ? 11.915 -11.868 -19.625 1.00 92.25 110 TYR A N 1
ATOM 907 C CA . TYR A 1 110 ? 11.548 -12.368 -18.306 1.00 92.25 110 TYR A CA 1
ATOM 908 C C . TYR A 1 110 ? 10.781 -13.693 -18.377 1.00 92.25 110 TYR A C 1
ATOM 910 O O . TYR A 1 110 ? 11.099 -14.632 -17.636 1.00 92.25 110 TYR A O 1
ATOM 918 N N . ASP A 1 111 ? 9.803 -13.787 -19.278 1.00 93.38 111 ASP A N 1
ATOM 919 C CA . ASP A 1 111 ? 9.011 -14.996 -19.490 1.00 93.38 111 ASP A CA 1
ATOM 920 C C . ASP A 1 111 ? 9.873 -16.135 -20.042 1.00 93.38 111 ASP A C 1
ATOM 922 O O . ASP A 1 111 ? 9.789 -17.261 -19.541 1.00 93.38 111 ASP A O 1
ATOM 926 N N . TYR A 1 112 ? 10.770 -15.836 -20.988 1.00 90.75 112 TYR A N 1
ATOM 927 C CA . TYR A 1 112 ? 11.754 -16.792 -21.501 1.00 90.75 112 TYR A CA 1
ATOM 928 C C . TYR A 1 112 ? 12.619 -17.369 -20.366 1.00 90.75 112 TYR A C 1
ATOM 930 O O . TYR A 1 112 ? 12.684 -18.585 -20.167 1.00 90.75 112 TYR A O 1
ATOM 938 N N . CYS A 1 113 ? 13.187 -16.504 -19.521 1.00 88.94 113 CYS A N 1
ATOM 939 C CA . CYS A 1 113 ? 14.012 -16.924 -18.388 1.00 88.94 113 CYS A CA 1
ATOM 940 C C . CYS A 1 113 ? 13.234 -17.733 -17.335 1.00 88.94 113 CYS A C 1
ATOM 942 O O . CYS A 1 113 ? 13.808 -18.585 -16.649 1.00 88.94 113 CYS A O 1
ATOM 944 N N . LYS A 1 114 ? 11.935 -17.469 -17.153 1.00 88.44 114 LYS A N 1
ATOM 94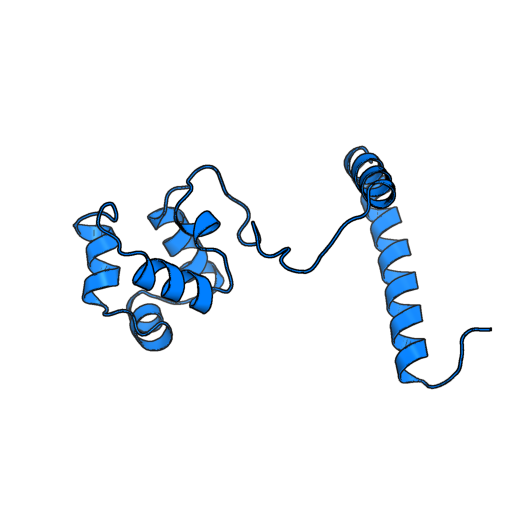5 C CA . LYS A 1 114 ? 11.077 -18.258 -16.256 1.00 88.44 114 LYS A CA 1
ATOM 946 C C . LYS A 1 114 ? 10.757 -19.640 -16.819 1.00 88.44 114 LYS A C 1
ATOM 948 O O . LYS A 1 114 ? 10.778 -20.612 -16.056 1.00 88.44 114 LYS A O 1
ATOM 953 N N . ALA A 1 115 ? 10.474 -19.730 -18.116 1.00 80.88 115 ALA A N 1
ATOM 954 C CA . ALA A 1 115 ? 10.196 -20.987 -18.807 1.00 80.88 115 ALA A CA 1
ATOM 955 C C . ALA A 1 115 ? 11.427 -21.916 -18.821 1.00 80.88 115 ALA A C 1
ATOM 957 O O . ALA A 1 115 ? 11.313 -23.118 -18.566 1.00 80.88 115 ALA A O 1
ATOM 958 N N . ASP A 1 116 ? 12.625 -21.359 -19.002 1.00 69.62 116 ASP A N 1
ATOM 959 C CA . ASP A 1 116 ? 13.877 -22.124 -18.933 1.00 69.62 116 ASP A CA 1
ATOM 960 C C . ASP A 1 116 ? 14.140 -22.676 -17.521 1.00 69.62 116 ASP A C 1
ATOM 962 O O . ASP A 1 116 ? 14.482 -23.847 -17.345 1.00 69.62 116 ASP A O 1
ATOM 966 N N . LYS A 1 117 ? 13.858 -21.887 -16.476 1.00 61.72 117 LYS A N 1
ATOM 967 C CA . LYS A 1 117 ? 13.977 -22.340 -15.076 1.00 61.72 117 LYS A CA 1
ATOM 968 C C . LYS A 1 117 ? 12.990 -23.450 -14.696 1.00 61.72 117 LYS A C 1
ATOM 970 O O . LYS A 1 117 ? 13.259 -24.190 -13.754 1.00 61.72 117 LYS A O 1
ATOM 975 N N . THR A 1 118 ? 11.867 -23.583 -15.402 1.00 59.69 118 THR A N 1
ATOM 976 C CA . THR A 1 118 ? 10.867 -24.644 -15.168 1.00 59.69 118 THR A CA 1
ATOM 977 C C . THR A 1 118 ? 11.090 -25.894 -16.023 1.00 59.69 118 THR A C 1
ATOM 979 O O . THR A 1 118 ? 10.581 -26.957 -15.672 1.00 59.69 118 THR A O 1
ATOM 982 N N . SER A 1 119 ? 11.882 -25.809 -17.096 1.00 58.47 119 SER A N 1
ATOM 983 C CA . SER A 1 119 ? 12.150 -26.922 -18.021 1.00 58.47 119 SER A CA 1
ATOM 984 C C . SER A 1 119 ? 13.477 -27.656 -17.778 1.00 58.47 119 SER A C 1
ATOM 986 O O . SER A 1 119 ? 13.759 -28.654 -18.443 1.00 58.47 119 SER A O 1
ATOM 988 N N . GLY A 1 120 ? 14.280 -27.224 -16.798 1.00 54.72 120 GLY A N 1
ATOM 989 C CA . GLY A 1 120 ? 15.458 -27.963 -16.330 1.00 54.72 120 GLY A CA 1
ATOM 990 C C . GLY A 1 120 ? 16.595 -28.090 -17.350 1.00 54.72 120 GLY A C 1
ATOM 991 O O . GLY A 1 120 ? 17.460 -28.950 -17.181 1.00 54.72 120 GLY A O 1
ATOM 992 N N . LYS A 1 121 ? 16.628 -27.258 -18.398 1.00 47.16 121 LYS A N 1
ATOM 993 C CA . LYS A 1 121 ? 17.782 -27.157 -19.300 1.00 47.16 121 LYS A CA 1
ATOM 994 C C . LYS A 1 121 ? 18.597 -25.902 -18.984 1.00 47.16 121 LYS A C 1
ATOM 996 O O . LYS A 1 121 ? 18.009 -24.838 -18.813 1.00 47.16 121 LYS A O 1
ATOM 1001 N N . PRO A 1 122 ? 19.934 -26.004 -18.893 1.00 43.75 122 PRO A N 1
ATOM 1002 C CA . PRO A 1 122 ? 20.772 -24.835 -18.687 1.00 43.75 122 PRO A CA 1
ATOM 1003 C C . PRO A 1 122 ? 20.786 -23.984 -19.963 1.00 43.75 122 PRO A C 1
ATOM 1005 O O . PRO A 1 122 ? 20.896 -24.526 -21.066 1.00 43.75 122 PRO A O 1
ATOM 1008 N N . ALA A 1 123 ? 20.678 -22.666 -19.793 1.00 59.09 123 ALA A N 1
ATOM 1009 C CA . ALA A 1 123 ? 20.977 -21.704 -20.846 1.00 59.09 123 ALA A CA 1
ATOM 1010 C C . ALA A 1 123 ? 22.457 -21.853 -21.238 1.00 59.09 123 ALA A C 1
ATOM 1012 O O . ALA A 1 123 ? 23.321 -21.933 -20.361 1.00 59.09 123 ALA A O 1
ATOM 1013 N N . VAL A 1 124 ? 22.700 -21.983 -22.544 1.00 52.50 124 VAL A N 1
ATOM 1014 C CA . VAL A 1 124 ? 24.028 -22.139 -23.162 1.00 52.50 124 VAL A CA 1
ATOM 1015 C C . VAL A 1 124 ? 24.830 -20.852 -23.032 1.00 52.50 124 VAL A C 1
ATOM 1017 O O . VAL A 1 124 ? 24.236 -19.779 -23.277 1.00 52.50 124 VAL A O 1
#

Sequence (124 aa):
MNFLEKLNYLMDINNINKHILSKESGIPYSTIDNFYKKGYEKAKLPTMQKLAKYFDTTVDYLIMDEITDVNYGKTYGFQISFDEMNYLEKYRALSEHGKQVVDLVLNLEYDYCKADKTSGKPAV

Organism: NCBI:txid2697030

Radius of gyration: 20.45 Å; chains: 1; bounding box: 42×41×46 Å

Foldseek 3Di:
DALVVVVVVLCVVVVHDLVVCCVQLVPHSVLVVCCVVVNCPVPDPVSLVSVCVRSVADSCCNHPPPRDDRCVPVCVPVDADPVNVVVVVVLVPDDPVSVVVVVVVVVVVVVVVVVCVVVPDDDD